Protein AF-A0A0G4NRC0-F1 (afdb_monomer_lite)

Sequence (86 aa):
MMHPSRQAYVEEMDDDRGIALEDVPLDHDYEIPSASAGIAPEKASAVMAQFERKRLAASIAVPTDDGRVRAKLRELGEPVTLFGEG

InterPro domains:
  IPR014906 Pre-mRNA processing factor 4 (PRP4)-like [PF08799] (69-86)
  IPR036285 PRP4-like superfamily [G3DSA:4.10.280.110] (37-86)
  IPR036285 PRP4-like superfamily [SSF158230] (47-86)

Organism: Verticillium longisporum (NCBI:txid100787)

Foldseek 3Di:
DDDPVPDDPDPPPPPPPDDPPVRPDDDPPPPPVPPDPPQDPVRVVVVVVVVVVVVVVVPPPQDPDLVVNQVVCVVVVHDSDDPPPD

Radius of gyration: 33.76 Å; chains: 1; bounding box: 40×47×101 Å

Secondary structure (DSSP, 8-state):
---GGGS----------PPPGGGS----------SSTT--HHHHHHHHHHHHHHHHHHHS----SHHHHHHHHHHHT--SS-TT--

Structure (mmCIF, N/CA/C/O backbone):
data_AF-A0A0G4NRC0-F1
#
_entry.id   AF-A0A0G4NRC0-F1
#
loop_
_atom_site.group_PDB
_atom_site.id
_atom_site.type_symbol
_atom_site.label_atom_id
_atom_site.label_alt_id
_atom_site.label_comp_id
_atom_site.label_asym_id
_atom_site.label_entity_id
_atom_site.label_seq_id
_atom_site.pdbx_PDB_ins_code
_atom_site.Cartn_x
_atom_site.Cartn_y
_atom_site.Cartn_z
_atom_site.occupancy
_atom_site.B_iso_or_equiv
_atom_site.auth_seq_id
_atom_site.auth_comp_id
_atom_site.auth_asym_id
_atom_site.auth_atom_id
_atom_site.pdbx_PDB_model_num
ATOM 1 N N . MET A 1 1 ? 1.767 31.314 -75.484 1.00 63.00 1 MET A N 1
ATOM 2 C CA . MET A 1 1 ? 3.100 30.683 -75.369 1.00 63.00 1 MET A CA 1
ATOM 3 C C . MET A 1 1 ? 3.747 31.243 -74.107 1.00 63.00 1 MET A C 1
ATOM 5 O O . MET A 1 1 ? 3.880 32.457 -74.025 1.00 63.00 1 MET A O 1
ATOM 9 N N . MET A 1 2 ? 3.981 30.430 -73.071 1.00 71.50 2 MET A N 1
ATOM 10 C CA . MET A 1 2 ? 4.544 30.923 -71.801 1.00 71.50 2 MET A CA 1
ATOM 11 C C . MET A 1 2 ? 6.055 31.160 -71.929 1.00 71.50 2 MET A C 1
ATOM 13 O O . MET A 1 2 ? 6.744 30.404 -72.605 1.00 71.50 2 MET A O 1
ATOM 17 N N . HIS A 1 3 ? 6.546 32.229 -71.297 1.00 68.56 3 HIS A N 1
ATOM 18 C CA . HIS A 1 3 ? 7.949 32.644 -71.335 1.00 68.56 3 HIS A CA 1
ATOM 19 C C . HIS A 1 3 ? 8.813 31.710 -70.461 1.00 68.56 3 HIS A C 1
ATOM 21 O O . HIS A 1 3 ? 8.410 31.431 -69.329 1.00 68.56 3 HIS A O 1
ATOM 27 N N . PRO A 1 4 ? 9.991 31.252 -70.927 1.00 69.12 4 PRO A N 1
ATOM 28 C CA . PRO A 1 4 ? 10.784 30.206 -70.264 1.00 69.12 4 PRO A CA 1
ATOM 29 C C . PRO A 1 4 ? 11.240 30.568 -68.843 1.00 69.12 4 PRO A C 1
ATOM 31 O O . PRO A 1 4 ? 11.377 29.696 -67.998 1.00 69.12 4 PRO A O 1
ATOM 34 N N . SER A 1 5 ? 11.384 31.858 -68.527 1.00 72.56 5 SER A N 1
ATOM 35 C CA . SER A 1 5 ? 11.750 32.331 -67.181 1.00 72.56 5 SER A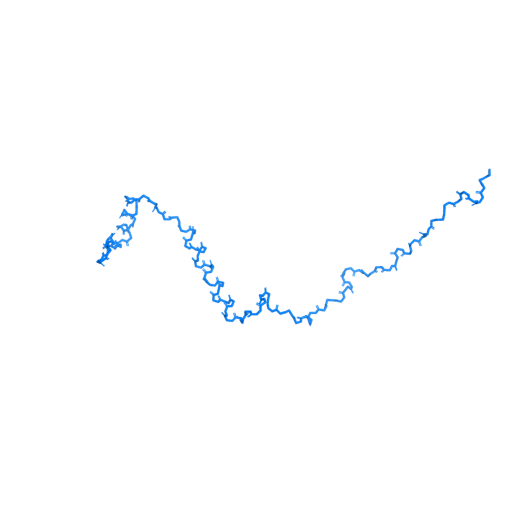 CA 1
ATOM 36 C C . SER A 1 5 ? 10.635 32.235 -66.129 1.00 72.56 5 SER A C 1
ATOM 38 O O . SER A 1 5 ? 10.872 32.545 -64.967 1.00 72.56 5 SER A O 1
ATOM 40 N N . ARG A 1 6 ? 9.412 31.849 -66.519 1.00 64.19 6 ARG A N 1
ATOM 41 C CA . ARG A 1 6 ? 8.294 31.577 -65.596 1.00 64.19 6 ARG A CA 1
ATOM 42 C C . ARG A 1 6 ? 8.117 30.086 -65.296 1.00 64.19 6 ARG A C 1
ATOM 44 O O . ARG A 1 6 ? 7.124 29.713 -64.678 1.00 64.19 6 ARG A O 1
ATOM 51 N N . GLN A 1 7 ? 9.045 29.240 -65.739 1.00 65.31 7 GLN A N 1
ATOM 52 C CA . GLN A 1 7 ? 9.092 27.844 -65.319 1.00 65.31 7 GLN A CA 1
ATOM 53 C C . GLN A 1 7 ? 9.687 27.783 -63.907 1.00 65.31 7 GLN A C 1
ATOM 55 O O . GLN A 1 7 ? 10.780 28.291 -63.670 1.00 65.31 7 GLN A O 1
ATOM 60 N N . ALA A 1 8 ? 8.940 27.221 -62.956 1.00 62.81 8 ALA A N 1
ATOM 61 C CA . ALA A 1 8 ? 9.456 26.944 -61.622 1.00 62.81 8 ALA A CA 1
ATOM 62 C C . ALA A 1 8 ? 10.521 25.845 -61.735 1.00 62.81 8 ALA A C 1
ATOM 64 O O .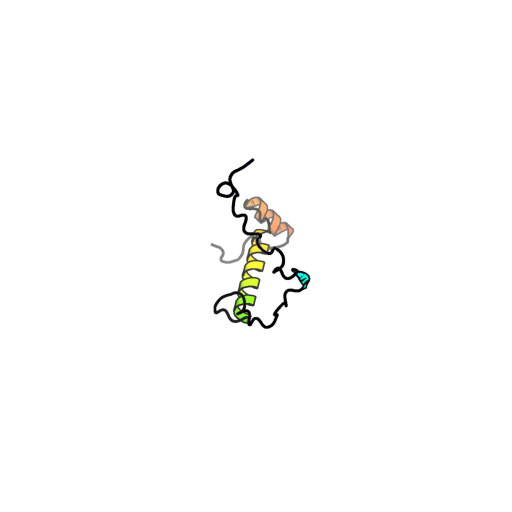 ALA A 1 8 ? 10.247 24.792 -62.308 1.00 62.81 8 ALA A O 1
ATOM 65 N N . TYR A 1 9 ? 11.724 26.093 -61.216 1.00 58.66 9 TYR A N 1
ATOM 66 C CA . TYR A 1 9 ? 12.724 25.044 -61.046 1.00 58.66 9 TYR A CA 1
ATOM 67 C C . TYR A 1 9 ? 12.239 24.132 -59.918 1.00 58.66 9 TYR A C 1
ATOM 69 O O . TYR A 1 9 ? 12.333 24.486 -58.743 1.00 58.66 9 TYR A O 1
ATOM 77 N N . VAL A 1 10 ? 11.620 23.014 -60.288 1.00 62.84 10 VAL A N 1
ATOM 78 C CA . VAL A 1 10 ? 11.328 21.923 -59.362 1.00 62.84 10 VAL A CA 1
ATOM 79 C C . VAL A 1 10 ? 12.585 21.074 -59.355 1.00 62.84 10 VAL A C 1
ATOM 81 O O . VAL A 1 10 ? 12.887 20.401 -60.336 1.00 62.84 10 VAL A O 1
ATOM 84 N N . GLU A 1 11 ? 13.364 21.191 -58.288 1.00 57.94 11 GLU A N 1
ATOM 85 C CA . GLU A 1 11 ? 14.413 20.224 -58.009 1.00 57.94 11 GLU A CA 1
ATOM 86 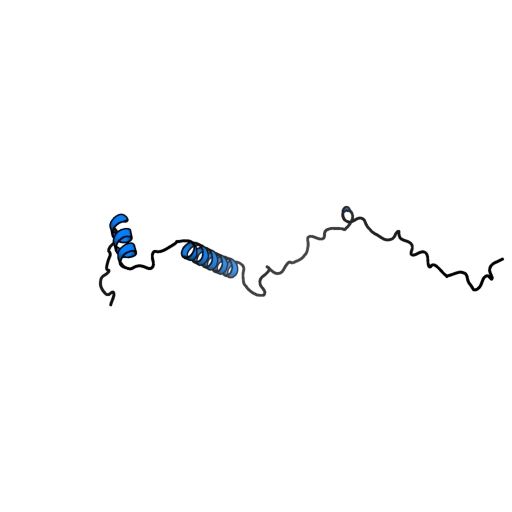C C . GLU A 1 11 ? 13.685 18.903 -57.735 1.00 57.94 11 GLU A C 1
ATOM 88 O O . GLU A 1 11 ? 12.975 18.782 -56.735 1.00 57.94 11 GLU A O 1
ATOM 93 N N . GLU A 1 12 ? 13.744 17.959 -58.677 1.00 57.78 12 GLU A N 1
ATOM 94 C CA . GLU A 1 12 ? 13.321 16.588 -58.406 1.00 57.78 12 GLU A CA 1
ATOM 95 C C . GLU A 1 12 ? 14.288 16.072 -57.339 1.00 57.78 12 GLU A C 1
ATOM 97 O O . GLU A 1 12 ? 15.443 15.760 -57.627 1.00 57.78 12 GLU A O 1
ATOM 102 N N . MET A 1 13 ? 13.866 16.103 -56.071 1.00 54.91 13 MET A N 1
ATOM 103 C CA . MET A 1 13 ? 14.565 15.350 -55.042 1.00 54.91 13 MET A CA 1
ATOM 104 C C . MET A 1 13 ? 14.503 13.899 -55.500 1.00 54.91 13 MET A C 1
ATOM 106 O O . MET A 1 13 ? 13.412 13.352 -55.631 1.00 54.91 13 MET A O 1
ATOM 110 N N . ASP A 1 14 ? 15.660 13.308 -55.801 1.00 58.53 14 ASP A N 1
ATOM 111 C CA . ASP A 1 14 ? 15.781 11.868 -55.995 1.00 58.53 14 ASP A CA 1
ATOM 112 C C . ASP A 1 14 ? 15.201 11.190 -54.740 1.00 58.53 14 ASP A C 1
ATOM 114 O O . ASP A 1 14 ? 15.880 11.092 -53.714 1.00 58.53 14 ASP A O 1
ATOM 118 N N . ASP A 1 15 ? 13.942 10.752 -54.803 1.00 57.06 15 ASP A N 1
ATOM 119 C CA . ASP A 1 15 ? 13.224 10.097 -53.698 1.00 57.06 15 ASP A CA 1
ATOM 120 C C . ASP A 1 15 ? 13.839 8.724 -53.329 1.00 57.06 15 ASP A C 1
ATOM 122 O O . ASP A 1 15 ? 13.434 8.084 -52.361 1.00 57.06 15 ASP A O 1
ATOM 126 N N . ASP A 1 16 ? 14.875 8.281 -54.046 1.00 59.75 16 ASP A N 1
ATOM 127 C CA . ASP A 1 16 ? 15.421 6.922 -54.005 1.00 59.75 16 ASP A CA 1
ATOM 128 C C . ASP A 1 16 ? 16.786 6.815 -53.309 1.00 59.75 16 ASP A C 1
ATOM 130 O O . ASP A 1 16 ? 17.728 6.183 -53.794 1.00 59.75 16 ASP A O 1
ATOM 134 N N . ARG A 1 17 ? 16.922 7.412 -52.121 1.00 62.59 17 ARG A N 1
ATOM 135 C CA . ARG A 1 17 ? 18.057 7.109 -51.221 1.00 62.59 17 ARG A CA 1
ATOM 136 C C . ARG A 1 17 ? 17.633 6.747 -49.799 1.00 62.59 17 ARG A C 1
ATOM 138 O O . ARG A 1 17 ? 18.346 7.037 -48.841 1.00 62.59 17 ARG A O 1
ATOM 145 N N . GLY A 1 18 ? 16.479 6.102 -49.657 1.00 71.50 18 GLY A N 1
ATOM 146 C CA . GLY A 1 18 ? 16.075 5.447 -48.414 1.00 71.50 18 GLY A CA 1
ATOM 147 C C . GLY A 1 18 ? 16.524 3.985 -48.380 1.00 71.50 18 GLY A C 1
ATOM 148 O O . GLY A 1 18 ? 16.447 3.290 -49.388 1.00 71.50 18 GLY A O 1
ATOM 149 N N . ILE A 1 19 ? 16.973 3.507 -47.221 1.00 81.62 19 ILE A N 1
ATOM 150 C CA . ILE A 1 19 ? 17.038 2.068 -46.929 1.00 81.62 19 ILE A CA 1
ATOM 151 C C . ILE A 1 19 ? 15.714 1.654 -46.283 1.00 81.62 19 ILE A C 1
ATOM 153 O O . ILE A 1 19 ? 15.139 2.435 -45.516 1.00 81.62 19 ILE A O 1
ATOM 157 N N . ALA A 1 20 ? 15.202 0.463 -46.598 1.00 82.62 20 ALA A N 1
ATOM 158 C CA . ALA A 1 20 ? 14.000 -0.036 -45.941 1.00 82.62 20 ALA A CA 1
ATOM 159 C C . ALA A 1 20 ? 14.277 -0.242 -44.444 1.00 82.62 20 ALA A C 1
ATOM 161 O O . ALA A 1 20 ? 15.399 -0.557 -44.050 1.00 82.62 20 ALA A O 1
ATOM 162 N N . LEU A 1 21 ? 13.259 -0.060 -43.596 1.00 77.94 21 LEU A N 1
ATOM 163 C CA . LEU A 1 21 ? 13.412 -0.196 -42.141 1.00 77.94 21 LEU A CA 1
ATOM 164 C C . LEU A 1 21 ? 13.915 -1.595 -41.744 1.00 77.94 21 LEU A C 1
ATOM 166 O O . LEU A 1 21 ? 14.680 -1.727 -40.794 1.00 77.94 21 LEU A O 1
ATOM 170 N N . GLU A 1 22 ? 13.503 -2.619 -42.490 1.00 86.75 22 GLU A N 1
ATOM 171 C CA . GLU A 1 22 ? 13.972 -4.003 -42.353 1.00 86.75 22 GLU A CA 1
ATOM 172 C C . GLU A 1 22 ? 15.436 -4.222 -42.758 1.00 86.75 22 GLU A C 1
ATOM 174 O O . GLU A 1 22 ? 16.067 -5.147 -42.250 1.00 86.75 22 GLU A O 1
ATOM 179 N N . ASP A 1 23 ? 15.986 -3.360 -43.614 1.00 83.94 23 ASP A N 1
ATOM 180 C CA . ASP A 1 23 ? 17.361 -3.447 -44.117 1.00 83.94 23 ASP A CA 1
ATOM 181 C C . ASP A 1 23 ? 18.353 -2.631 -43.275 1.00 83.94 23 ASP A C 1
ATOM 183 O O . ASP A 1 23 ? 19.551 -2.611 -43.564 1.00 83.94 23 ASP A O 1
ATOM 187 N N . VAL A 1 24 ? 17.880 -1.945 -42.230 1.00 84.31 24 VAL A N 1
ATOM 188 C CA . VAL A 1 24 ? 18.745 -1.243 -41.280 1.00 84.31 24 VAL A CA 1
ATOM 189 C C . VAL A 1 24 ? 19.508 -2.288 -40.457 1.00 84.31 24 VAL A C 1
ATOM 191 O O . VAL A 1 24 ? 18.875 -3.050 -39.721 1.00 84.31 24 VAL A O 1
ATOM 194 N N . PRO A 1 25 ? 20.855 -2.331 -40.515 1.00 82.75 25 PRO A N 1
ATOM 195 C CA . PRO A 1 25 ? 21.625 -3.226 -39.664 1.00 82.75 25 PRO A CA 1
ATOM 196 C C . PRO A 1 25 ? 21.353 -2.897 -38.195 1.00 82.75 25 PRO A C 1
ATOM 198 O O . PRO A 1 25 ? 21.656 -1.798 -37.725 1.00 82.75 25 PRO A O 1
ATOM 201 N N . LEU A 1 26 ? 20.760 -3.846 -37.473 1.00 78.75 26 LEU A N 1
ATOM 202 C CA . LEU A 1 26 ? 20.596 -3.744 -36.031 1.00 78.75 26 LEU A CA 1
ATOM 203 C C . LEU A 1 26 ? 21.930 -4.114 -35.387 1.00 78.75 26 LEU A C 1
ATOM 205 O O . LEU A 1 26 ? 22.275 -5.288 -35.271 1.00 78.75 26 LEU A O 1
ATOM 209 N N . ASP A 1 27 ? 22.694 -3.096 -35.009 1.00 79.12 27 ASP A N 1
ATOM 210 C CA . ASP A 1 27 ? 23.832 -3.283 -34.122 1.00 79.12 27 ASP A CA 1
ATOM 211 C C . ASP A 1 27 ? 23.293 -3.647 -32.728 1.00 79.12 27 ASP A C 1
ATOM 213 O O . ASP A 1 27 ? 22.411 -2.981 -32.180 1.00 79.12 27 ASP A O 1
ATOM 217 N N . HIS A 1 28 ? 23.755 -4.765 -32.182 1.00 74.00 28 HIS A N 1
ATOM 218 C CA . HIS A 1 28 ? 23.420 -5.210 -30.831 1.00 74.00 28 HIS A CA 1
ATOM 219 C C . HIS A 1 28 ? 24.629 -5.135 -29.894 1.00 74.00 28 HIS A C 1
ATOM 221 O O . HIS A 1 28 ? 24.485 -5.420 -28.705 1.00 74.00 28 HIS A O 1
ATOM 227 N N . ASP A 1 29 ? 25.777 -4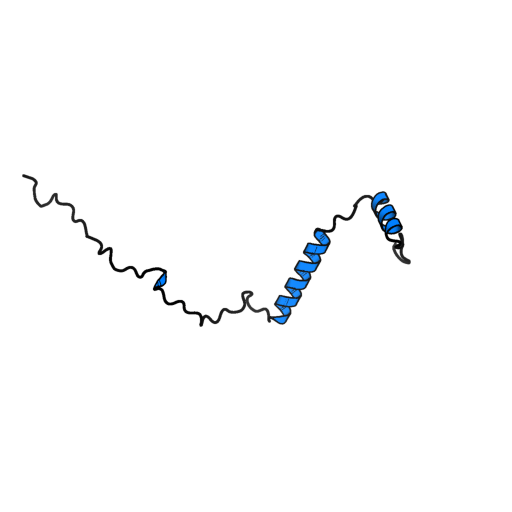.671 -30.392 1.00 70.94 29 ASP A N 1
ATOM 228 C CA . ASP A 1 29 ? 27.024 -4.515 -29.644 1.00 70.94 29 ASP A CA 1
ATOM 229 C C . ASP A 1 29 ? 27.102 -3.141 -28.961 1.00 70.94 29 ASP A C 1
ATOM 231 O O . ASP A 1 29 ? 28.173 -2.591 -28.695 1.00 70.94 29 ASP A O 1
ATOM 235 N N . TYR A 1 30 ? 25.944 -2.576 -28.617 1.00 69.81 30 TYR A N 1
ATOM 236 C CA . TYR A 1 30 ? 25.891 -1.449 -27.708 1.00 69.81 30 TYR A CA 1
ATOM 237 C C . TYR A 1 30 ? 26.267 -1.935 -26.313 1.00 69.81 30 TYR A C 1
ATOM 239 O O . TYR A 1 30 ? 25.535 -2.695 -25.674 1.00 69.81 30 TYR A O 1
ATOM 247 N N . GLU A 1 31 ? 27.386 -1.435 -25.798 1.00 63.03 31 GLU A N 1
ATOM 248 C CA . GLU A 1 31 ? 27.660 -1.464 -24.369 1.00 63.03 31 GLU A CA 1
ATOM 249 C C . GLU A 1 31 ? 26.645 -0.527 -23.699 1.00 63.03 31 GLU A C 1
ATOM 251 O O . GLU A 1 31 ? 26.918 0.646 -23.468 1.00 63.03 31 GLU A O 1
ATOM 256 N N . ILE A 1 32 ? 25.418 -1.016 -23.477 1.00 62.28 32 ILE A N 1
ATOM 257 C CA . ILE A 1 32 ? 24.391 -0.290 -22.732 1.00 62.28 32 ILE A CA 1
ATOM 258 C C . ILE A 1 32 ? 24.926 -0.211 -21.304 1.00 62.28 32 ILE A C 1
ATOM 260 O O . ILE A 1 32 ? 24.915 -1.232 -20.604 1.00 62.28 32 ILE A O 1
ATOM 264 N N . PRO A 1 33 ? 25.387 0.962 -20.824 1.00 60.25 33 PRO A N 1
ATOM 265 C CA . PRO A 1 33 ? 25.702 1.100 -19.418 1.00 60.25 33 PRO A CA 1
ATOM 266 C C . PRO A 1 33 ? 24.376 0.834 -18.723 1.00 60.25 33 PRO A C 1
ATOM 268 O O . PRO A 1 33 ? 23.393 1.518 -19.025 1.00 60.25 33 PRO A O 1
ATOM 271 N N . SER A 1 34 ? 24.323 -0.211 -17.888 1.00 61.50 34 SER A N 1
ATOM 272 C CA . SER A 1 34 ? 23.106 -0.630 -17.185 1.00 61.50 34 SER A CA 1
ATOM 273 C C . SER A 1 34 ? 22.325 0.614 -16.780 1.00 61.50 34 SER A C 1
ATOM 275 O O . SER A 1 34 ? 22.934 1.502 -16.182 1.00 61.50 34 SER A O 1
ATOM 277 N N . ALA A 1 35 ? 21.049 0.694 -17.166 1.00 58.75 35 ALA A N 1
ATOM 278 C CA . ALA A 1 35 ? 20.226 1.904 -17.297 1.00 58.75 35 ALA A CA 1
ATOM 279 C C . ALA A 1 35 ? 20.018 2.777 -16.029 1.00 58.75 35 ALA A C 1
ATOM 281 O O . ALA A 1 35 ? 19.082 3.566 -15.940 1.00 58.75 35 ALA A O 1
ATOM 282 N N . SER A 1 36 ? 20.902 2.682 -15.045 1.00 56.19 36 SER A N 1
ATOM 283 C CA . SER A 1 36 ? 21.104 3.609 -13.947 1.00 56.19 36 SER A CA 1
ATOM 284 C C . SER A 1 36 ? 22.588 3.970 -13.866 1.00 56.19 36 SER A C 1
ATOM 286 O O . SER A 1 36 ? 23.410 3.153 -13.444 1.00 56.19 36 SER A O 1
ATOM 288 N N . ALA A 1 37 ? 22.924 5.202 -14.243 1.00 56.78 37 ALA A N 1
ATOM 289 C CA . ALA A 1 37 ? 24.238 5.801 -14.041 1.00 56.78 37 ALA A CA 1
ATOM 290 C C . ALA A 1 37 ? 24.852 5.396 -12.679 1.00 56.78 37 ALA A C 1
ATOM 292 O O . ALA A 1 37 ? 24.341 5.762 -11.622 1.00 56.78 37 ALA A O 1
ATOM 293 N N . GLY A 1 38 ? 25.938 4.616 -12.700 1.00 57.41 38 GLY A N 1
ATOM 294 C CA . GLY A 1 38 ? 26.800 4.369 -11.536 1.00 57.41 38 GLY A CA 1
ATOM 295 C C . GLY A 1 38 ? 26.284 3.423 -10.440 1.00 57.41 38 GLY A C 1
ATOM 296 O O . GLY A 1 38 ? 26.917 3.339 -9.385 1.00 57.41 38 GLY A O 1
ATOM 297 N N . ILE A 1 39 ? 25.178 2.698 -10.638 1.00 56.56 39 ILE A N 1
ATOM 298 C CA . ILE A 1 39 ? 24.663 1.756 -9.630 1.00 56.56 39 ILE A CA 1
ATOM 299 C C . ILE A 1 39 ? 25.015 0.322 -10.041 1.00 56.56 39 ILE A C 1
ATOM 301 O O . ILE A 1 39 ? 24.477 -0.201 -11.009 1.00 56.56 39 ILE A O 1
ATOM 305 N N . ALA A 1 40 ? 25.912 -0.318 -9.283 1.00 60.72 40 ALA A N 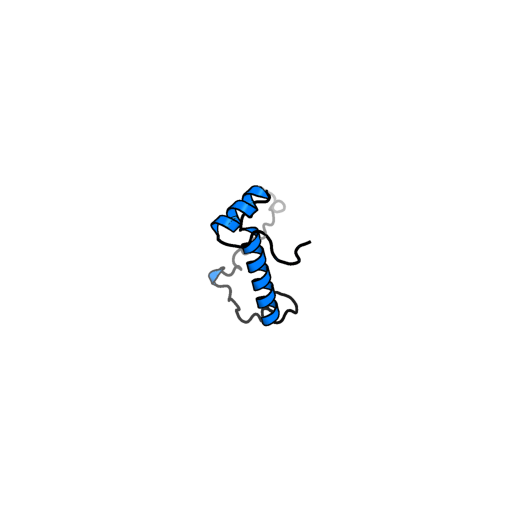1
ATOM 306 C CA . ALA A 1 40 ? 26.254 -1.732 -9.456 1.00 60.72 40 ALA A CA 1
ATOM 307 C C . ALA A 1 40 ? 24.984 -2.617 -9.485 1.00 60.72 40 ALA A C 1
ATOM 309 O O . ALA A 1 40 ? 24.051 -2.344 -8.723 1.00 60.72 40 ALA A O 1
ATOM 310 N N . PRO A 1 41 ? 24.940 -3.691 -10.295 1.00 63.88 41 PRO A N 1
ATOM 311 C CA . PRO A 1 41 ? 23.732 -4.500 -10.518 1.00 63.88 41 PRO A CA 1
ATOM 312 C C . PRO A 1 41 ? 23.097 -5.034 -9.223 1.00 63.88 41 PRO A C 1
ATOM 314 O O . PRO A 1 41 ? 21.873 -5.055 -9.084 1.00 63.88 41 PRO A O 1
ATOM 317 N N . GLU A 1 42 ? 23.910 -5.365 -8.218 1.00 63.69 42 GLU A N 1
ATOM 318 C CA . GLU A 1 42 ? 23.430 -5.774 -6.892 1.00 63.69 42 GLU A CA 1
ATOM 319 C C . GLU A 1 42 ? 22.623 -4.668 -6.193 1.00 63.69 42 GLU A C 1
ATOM 321 O O . GLU A 1 42 ? 21.547 -4.918 -5.646 1.00 63.69 42 GLU A O 1
ATOM 326 N N . LYS A 1 43 ? 23.085 -3.415 -6.268 1.00 68.75 43 LYS A N 1
ATOM 327 C CA . LYS A 1 43 ? 22.392 -2.260 -5.679 1.00 68.75 43 LYS A CA 1
ATOM 328 C C . LYS A 1 43 ? 21.078 -1.967 -6.406 1.00 68.75 43 LYS A C 1
ATOM 330 O O . LYS A 1 43 ? 20.096 -1.628 -5.750 1.00 68.75 43 LYS A O 1
ATOM 335 N N . ALA A 1 44 ? 21.035 -2.143 -7.727 1.00 73.50 44 ALA A N 1
ATOM 336 C CA . ALA A 1 44 ? 19.808 -1.982 -8.504 1.00 73.50 44 ALA A CA 1
ATOM 337 C C . ALA A 1 44 ? 18.742 -3.012 -8.087 1.00 73.50 44 ALA A C 1
ATOM 339 O O . ALA A 1 44 ? 17.593 -2.645 -7.838 1.00 73.50 44 ALA A O 1
ATOM 340 N N . SER A 1 45 ? 19.134 -4.280 -7.910 1.00 76.38 45 SER A N 1
ATOM 341 C CA . SER A 1 45 ? 18.218 -5.342 -7.468 1.00 76.38 45 SER A CA 1
ATOM 342 C C . SER A 1 45 ? 17.626 -5.079 -6.075 1.00 76.38 45 SER A C 1
ATOM 344 O O . SER A 1 45 ? 16.420 -5.223 -5.868 1.00 76.38 45 SER A O 1
ATOM 346 N N . ALA A 1 46 ? 18.442 -4.597 -5.131 1.00 80.62 46 ALA A N 1
ATOM 347 C CA . ALA A 1 46 ? 17.992 -4.267 -3.782 1.00 80.62 46 ALA A CA 1
ATOM 348 C C . ALA A 1 46 ? 16.987 -3.104 -3.773 1.00 80.62 46 ALA A C 1
ATOM 350 O O . ALA A 1 46 ? 16.002 -3.133 -3.030 1.00 80.62 46 ALA A O 1
ATOM 351 N N . VAL A 1 47 ? 17.216 -2.090 -4.611 1.00 84.44 47 VAL A N 1
ATOM 352 C CA . VAL A 1 47 ? 16.318 -0.939 -4.763 1.00 84.44 47 VAL A CA 1
ATOM 353 C C . VAL A 1 47 ? 14.982 -1.367 -5.378 1.00 84.44 47 VAL A C 1
ATOM 355 O O . VAL A 1 47 ? 13.930 -1.017 -4.841 1.00 84.44 47 VAL A O 1
ATOM 358 N N . MET A 1 48 ? 15.000 -2.194 -6.429 1.00 85.12 48 MET A N 1
ATOM 359 C CA . MET A 1 48 ? 13.782 -2.770 -7.018 1.00 85.12 48 MET A CA 1
ATOM 360 C C . MET A 1 48 ? 12.974 -3.564 -5.979 1.00 85.12 48 MET A C 1
ATOM 362 O O . MET A 1 48 ? 11.783 -3.310 -5.798 1.00 85.12 48 MET A O 1
ATOM 366 N N . ALA A 1 49 ? 13.630 -4.426 -5.196 1.00 88.06 49 ALA A N 1
ATOM 367 C CA . ALA A 1 49 ? 12.979 -5.202 -4.138 1.00 88.06 49 ALA A CA 1
ATOM 368 C C . ALA A 1 49 ? 12.366 -4.328 -3.021 1.00 88.06 49 ALA A C 1
ATOM 370 O O . ALA A 1 49 ? 11.395 -4.715 -2.364 1.00 88.06 49 ALA A O 1
ATOM 371 N N . GLN A 1 50 ? 12.918 -3.138 -2.757 1.00 88.81 50 GLN A N 1
ATOM 372 C CA . GLN A 1 50 ? 12.300 -2.177 -1.837 1.00 88.81 50 GLN A CA 1
ATOM 373 C C . GLN A 1 50 ? 11.047 -1.533 -2.437 1.00 88.81 50 GLN A C 1
ATOM 375 O O . GLN A 1 50 ? 10.048 -1.382 -1.729 1.00 88.81 50 GLN A O 1
ATOM 380 N N . PHE A 1 51 ? 11.076 -1.165 -3.719 1.00 92.75 51 PHE A N 1
ATOM 381 C CA . PHE A 1 51 ? 9.909 -0.609 -4.404 1.00 92.75 51 PHE A CA 1
ATOM 382 C C . PHE A 1 51 ? 8.761 -1.612 -4.484 1.00 92.75 51 PHE A C 1
ATOM 384 O O . PHE A 1 51 ? 7.621 -1.249 -4.200 1.00 92.75 51 PHE A O 1
ATOM 391 N N . GLU A 1 52 ? 9.052 -2.876 -4.784 1.00 92.25 52 GLU A N 1
ATOM 392 C CA . GLU A 1 52 ? 8.047 -3.941 -4.807 1.00 92.25 52 GLU A CA 1
ATOM 393 C C . GLU A 1 52 ? 7.382 -4.133 -3.442 1.00 92.25 52 GLU A C 1
ATOM 395 O O . GLU A 1 52 ? 6.152 -4.150 -3.358 1.00 92.25 52 GLU A O 1
ATOM 400 N N . ARG A 1 53 ? 8.173 -4.181 -2.358 1.00 89.75 53 ARG A N 1
ATOM 401 C CA . ARG A 1 53 ? 7.641 -4.249 -0.987 1.00 89.75 53 ARG A CA 1
ATOM 402 C C . ARG A 1 53 ? 6.752 -3.055 -0.652 1.00 89.75 53 ARG A C 1
ATOM 404 O O . ARG A 1 53 ? 5.669 -3.247 -0.104 1.00 89.75 53 ARG A O 1
ATOM 411 N N . LYS A 1 54 ? 7.173 -1.833 -0.999 1.00 89.69 54 LYS A N 1
ATOM 412 C CA . LYS A 1 54 ? 6.370 -0.617 -0.779 1.00 89.69 54 LYS A CA 1
ATOM 413 C C . LYS A 1 54 ? 5.070 -0.640 -1.583 1.00 89.69 54 LYS A C 1
ATOM 415 O O . LYS A 1 54 ? 4.027 -0.281 -1.047 1.00 89.69 54 LYS A O 1
ATOM 420 N N . ARG A 1 55 ? 5.118 -1.088 -2.842 1.00 91.19 55 ARG A N 1
ATOM 421 C CA . ARG A 1 55 ? 3.939 -1.206 -3.710 1.00 91.19 55 ARG A CA 1
ATOM 422 C C . ARG A 1 55 ? 2.932 -2.203 -3.143 1.00 91.19 55 ARG A C 1
ATOM 424 O O . ARG A 1 55 ? 1.749 -1.887 -3.091 1.00 91.19 55 ARG A O 1
ATOM 431 N N . LEU A 1 56 ? 3.402 -3.368 -2.694 1.00 89.06 56 LEU A N 1
ATOM 432 C CA . LEU A 1 56 ? 2.553 -4.381 -2.068 1.00 89.06 56 LEU A CA 1
ATOM 433 C C . LEU A 1 56 ? 1.934 -3.864 -0.764 1.00 89.06 56 LEU A C 1
ATOM 435 O O . LEU A 1 56 ? 0.736 -4.008 -0.556 1.00 89.06 56 LEU A O 1
ATOM 439 N N . ALA A 1 57 ? 2.726 -3.218 0.096 1.00 86.12 57 ALA A N 1
ATOM 440 C CA . ALA A 1 57 ? 2.217 -2.639 1.336 1.00 86.12 57 ALA A CA 1
ATOM 441 C C . ALA A 1 57 ? 1.130 -1.581 1.074 1.00 86.12 57 ALA A C 1
ATOM 443 O O . ALA A 1 57 ? 0.106 -1.579 1.747 1.00 86.12 57 ALA A O 1
ATOM 444 N N . ALA A 1 58 ? 1.317 -0.727 0.064 1.00 85.19 58 ALA A N 1
ATOM 445 C CA . ALA A 1 58 ? 0.342 0.296 -0.310 1.00 85.19 58 ALA A CA 1
ATOM 446 C C . ALA A 1 58 ? -0.936 -0.276 -0.951 1.00 85.19 58 ALA A C 1
ATOM 448 O O . ALA A 1 58 ? -1.988 0.353 -0.867 1.00 85.19 58 ALA A O 1
ATOM 449 N N . SER A 1 59 ? -0.867 -1.450 -1.590 1.00 86.31 59 SER A N 1
ATOM 450 C CA . SER A 1 59 ? -2.052 -2.109 -2.151 1.00 86.31 59 SER A CA 1
ATOM 451 C C . SER A 1 59 ? -2.885 -2.844 -1.100 1.00 86.31 59 SER A C 1
ATOM 453 O O . SER A 1 59 ? -4.037 -3.183 -1.363 1.00 86.31 59 SER A O 1
ATOM 455 N N . ILE A 1 60 ? -2.320 -3.121 0.079 1.00 82.62 60 ILE A N 1
ATOM 456 C CA . ILE A 1 60 ? -3.067 -3.700 1.194 1.00 82.62 60 ILE A CA 1
ATOM 457 C C . ILE A 1 60 ? -3.920 -2.586 1.803 1.00 82.62 60 ILE A C 1
ATOM 459 O O . ILE A 1 60 ? -3.421 -1.692 2.482 1.00 82.62 60 ILE A O 1
ATOM 463 N N . ALA A 1 61 ? -5.229 -2.640 1.561 1.00 76.69 61 ALA A N 1
ATOM 464 C CA . ALA A 1 61 ? -6.182 -1.731 2.183 1.00 76.69 61 ALA A CA 1
ATOM 465 C C . ALA A 1 61 ? -6.299 -2.047 3.684 1.00 76.69 61 ALA A C 1
ATOM 467 O O . ALA A 1 61 ? -7.081 -2.905 4.096 1.00 76.69 61 ALA A O 1
ATOM 468 N N . VAL A 1 62 ? -5.500 -1.366 4.506 1.00 82.56 62 VAL A N 1
ATOM 469 C CA . VAL A 1 62 ? -5.591 -1.456 5.967 1.00 82.56 62 VAL A CA 1
ATOM 470 C C . VAL A 1 62 ? -6.725 -0.540 6.447 1.00 82.56 62 VAL A C 1
ATOM 472 O O . VAL A 1 62 ? -6.791 0.617 6.022 1.00 82.56 62 VAL A O 1
ATOM 475 N N . PRO A 1 63 ? -7.636 -1.011 7.318 1.00 87.31 63 PRO A N 1
ATOM 476 C CA . PRO A 1 63 ? -8.620 -0.139 7.945 1.00 87.31 63 PRO A CA 1
ATOM 477 C C . PRO A 1 63 ? -7.916 0.967 8.738 1.00 87.31 63 PRO A C 1
ATOM 479 O O . PRO A 1 63 ? -6.999 0.691 9.500 1.00 87.31 63 PRO A O 1
ATOM 482 N N . THR A 1 64 ? -8.344 2.215 8.580 1.00 86.62 64 THR A N 1
ATOM 483 C CA . THR A 1 64 ? -7.830 3.344 9.377 1.00 86.62 64 THR A CA 1
ATOM 484 C C . THR A 1 64 ? -8.635 3.581 10.654 1.00 86.62 64 THR A C 1
ATOM 486 O O . THR A 1 64 ? -8.196 4.308 11.536 1.00 86.62 64 THR A O 1
ATOM 489 N N . ASP A 1 65 ? -9.821 2.976 10.748 1.00 92.88 65 ASP A N 1
ATOM 490 C CA . ASP A 1 65 ? -10.669 3.017 11.934 1.00 92.88 65 ASP A CA 1
ATOM 491 C C . ASP A 1 65 ? -10.170 2.026 12.993 1.00 92.88 65 ASP A C 1
ATOM 493 O O . ASP A 1 65 ? -10.061 0.824 12.729 1.00 92.88 65 ASP A O 1
ATOM 497 N N . ASP A 1 66 ? -9.927 2.530 14.203 1.00 91.12 66 ASP A N 1
ATOM 498 C CA . ASP A 1 66 ? -9.367 1.766 15.323 1.00 91.12 66 ASP A CA 1
ATOM 499 C C . ASP A 1 66 ? -10.227 0.536 15.670 1.00 91.12 66 ASP A C 1
ATOM 501 O O . ASP A 1 66 ? -9.716 -0.557 15.924 1.00 91.12 66 ASP A O 1
ATOM 505 N N . GLY A 1 67 ? -11.556 0.673 15.611 1.00 94.38 67 GLY A N 1
ATOM 506 C CA . GLY A 1 67 ? -12.492 -0.423 15.861 1.00 94.38 67 GLY A CA 1
ATOM 507 C C . GLY A 1 67 ? -12.360 -1.549 14.833 1.00 94.38 67 GLY A C 1
ATOM 508 O O . GLY A 1 67 ? -12.285 -2.726 15.203 1.00 94.38 67 GLY A O 1
ATOM 509 N N . ARG A 1 68 ? -12.278 -1.195 13.545 1.00 93.31 68 ARG A N 1
ATOM 510 C CA . ARG A 1 68 ? -12.087 -2.151 12.440 1.00 93.31 68 ARG A CA 1
ATOM 511 C C . ARG A 1 68 ? -10.726 -2.839 12.492 1.00 93.31 68 ARG A C 1
ATOM 513 O O . ARG A 1 68 ? -10.671 -4.044 12.251 1.00 93.31 68 ARG A O 1
ATOM 520 N N . VAL A 1 69 ? -9.655 -2.124 12.842 1.00 92.62 69 VAL A N 1
ATOM 521 C CA . VAL A 1 69 ? -8.318 -2.718 13.025 1.00 92.62 69 VAL A CA 1
ATOM 522 C C . VAL A 1 69 ? -8.351 -3.766 14.133 1.00 92.62 69 VAL A C 1
ATOM 524 O O . VAL A 1 69 ? -7.978 -4.916 13.908 1.00 92.62 69 VAL A O 1
ATOM 527 N N . ARG A 1 70 ? -8.887 -3.413 15.308 1.00 93.12 70 ARG A N 1
ATOM 528 C CA . ARG A 1 70 ? -9.000 -4.334 16.451 1.00 93.12 70 ARG A CA 1
ATOM 529 C C . ARG A 1 70 ? -9.853 -5.559 16.124 1.00 93.12 70 ARG A C 1
ATOM 531 O O . ARG A 1 70 ? -9.545 -6.657 16.578 1.00 93.12 70 ARG A O 1
ATOM 538 N N . ALA A 1 71 ? -10.941 -5.393 15.371 1.00 94.38 71 ALA A N 1
ATOM 539 C CA . ALA A 1 71 ? -11.766 -6.514 14.921 1.00 94.38 71 ALA A CA 1
ATOM 540 C C . ALA A 1 71 ? -10.989 -7.442 13.975 1.00 94.38 71 ALA A C 1
ATOM 542 O O . ALA A 1 71 ? -11.015 -8.657 14.166 1.00 94.38 71 ALA A O 1
ATOM 543 N N . LYS A 1 72 ? -10.245 -6.875 13.017 1.00 92.75 72 LYS A N 1
ATOM 544 C CA . LYS A 1 72 ? -9.448 -7.649 12.061 1.00 92.75 72 LYS A CA 1
ATOM 545 C C . LYS A 1 72 ? -8.301 -8.403 12.732 1.00 92.75 72 LYS A C 1
ATOM 547 O O . LYS A 1 72 ? -8.106 -9.573 12.433 1.00 92.75 72 LYS A O 1
ATOM 552 N N . LEU A 1 73 ? -7.590 -7.773 13.669 1.00 93.81 73 LEU A N 1
ATOM 553 C CA . LEU A 1 73 ? -6.535 -8.434 14.447 1.00 93.81 73 LEU A CA 1
ATOM 554 C C . LEU A 1 73 ? -7.085 -9.640 15.222 1.00 93.81 73 LEU A C 1
ATOM 556 O O . LEU A 1 73 ? -6.502 -10.717 15.163 1.00 93.81 73 LEU A O 1
ATOM 560 N N . ARG A 1 74 ? -8.265 -9.509 15.848 1.00 95.06 74 ARG A N 1
ATOM 561 C CA . ARG A 1 74 ? -8.928 -10.639 16.525 1.00 95.06 74 ARG A CA 1
ATOM 562 C C . ARG A 1 74 ? -9.356 -11.751 15.566 1.00 95.06 74 ARG A C 1
ATOM 564 O O . ARG A 1 74 ? -9.217 -12.913 15.924 1.00 95.06 74 ARG A O 1
ATOM 571 N N . GLU A 1 75 ? -9.865 -11.414 14.378 1.00 94.69 75 GLU A N 1
ATOM 572 C CA . GLU A 1 75 ? -10.211 -12.397 13.334 1.00 94.69 75 GLU A CA 1
ATOM 573 C C . GLU A 1 75 ? -8.982 -13.210 12.902 1.00 94.69 75 GLU A C 1
ATOM 575 O O . GLU A 1 75 ? -9.077 -14.416 12.696 1.00 94.69 75 GLU A O 1
ATOM 580 N N . LEU A 1 76 ? -7.825 -12.550 12.808 1.00 93.31 76 LEU A N 1
ATOM 581 C CA . LEU A 1 76 ? -6.548 -13.172 12.456 1.00 93.31 76 LEU A CA 1
ATOM 582 C C . LEU A 1 76 ? -5.889 -13.922 13.627 1.00 93.31 76 LEU A C 1
ATOM 584 O O . LEU A 1 76 ? -4.916 -14.636 13.410 1.00 93.31 76 LEU A O 1
ATOM 588 N N . GLY A 1 77 ? -6.406 -13.784 14.852 1.00 95.81 77 GLY A N 1
ATOM 589 C CA . GLY A 1 77 ? -5.797 -14.355 16.056 1.00 95.81 77 GLY A CA 1
ATOM 590 C C . GLY A 1 77 ? -4.537 -13.621 16.529 1.00 95.81 77 GLY A C 1
ATOM 591 O O . GLY A 1 77 ? -3.800 -14.153 17.355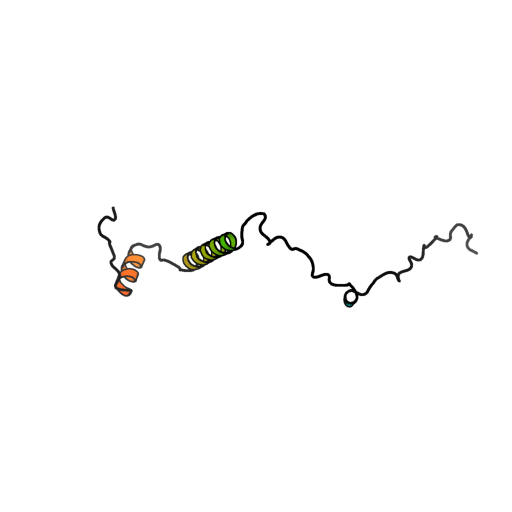 1.00 95.81 77 GLY A O 1
ATOM 592 N N . GLU A 1 78 ? -4.298 -12.409 16.029 1.00 94.81 78 GLU A N 1
ATOM 593 C CA . GLU A 1 78 ? -3.139 -11.586 16.373 1.00 94.81 78 GLU A CA 1
ATOM 594 C C . GLU A 1 78 ? -3.410 -10.733 17.627 1.00 94.81 78 GLU A C 1
ATOM 596 O O . GLU A 1 78 ? -4.554 -10.317 17.873 1.00 94.81 78 GLU A O 1
ATOM 601 N N . PRO A 1 79 ? -2.380 -10.436 18.443 1.00 95.25 79 PRO A N 1
ATOM 602 C CA . PRO A 1 79 ? -2.535 -9.569 19.601 1.00 95.25 79 PRO A CA 1
ATOM 603 C C . PRO A 1 79 ? -2.957 -8.160 19.170 1.00 95.25 79 PRO A C 1
ATOM 605 O O . PRO A 1 79 ? -2.378 -7.555 18.272 1.00 95.25 79 PRO A O 1
ATOM 608 N N . VAL A 1 80 ? -3.970 -7.621 19.853 1.00 93.44 80 VAL A N 1
ATOM 609 C CA . VAL A 1 80 ? -4.450 -6.247 19.624 1.00 93.44 80 VAL A CA 1
ATOM 610 C C . VAL A 1 80 ? -3.457 -5.211 20.148 1.00 93.44 80 VAL A C 1
ATOM 612 O O . VAL A 1 80 ? -3.429 -4.090 19.654 1.00 93.44 80 VAL A O 1
ATOM 615 N N . THR A 1 81 ? -2.683 -5.596 21.159 1.00 92.06 81 THR A N 1
ATOM 616 C CA . THR A 1 81 ? -1.753 -4.734 21.877 1.00 92.06 81 THR A CA 1
ATOM 617 C C . THR A 1 81 ? -0.488 -5.509 22.232 1.00 92.06 81 THR A C 1
ATOM 619 O O . THR A 1 81 ? -0.592 -6.614 22.778 1.00 92.06 81 THR A O 1
ATOM 622 N N . LEU A 1 82 ? 0.688 -4.955 21.942 1.00 92.00 82 LEU A N 1
ATOM 623 C CA . LEU A 1 82 ? 2.000 -5.504 22.283 1.00 92.00 82 LEU A CA 1
ATOM 624 C C . LEU A 1 82 ? 2.579 -4.850 23.546 1.00 92.00 82 LEU A C 1
ATOM 626 O O . LEU A 1 82 ? 2.272 -3.716 23.900 1.00 92.00 82 LEU A O 1
ATOM 630 N N . PHE A 1 83 ? 3.454 -5.567 24.252 1.00 93.44 83 PHE A N 1
ATOM 631 C CA . PHE A 1 83 ? 4.131 -5.002 25.419 1.00 93.44 83 PHE A CA 1
ATOM 632 C C . PHE A 1 83 ? 5.082 -3.869 25.004 1.00 93.44 83 PHE A C 1
ATOM 634 O O . PHE A 1 83 ? 5.936 -4.063 24.141 1.00 93.44 83 PHE A O 1
ATOM 641 N N . GLY A 1 84 ? 4.969 -2.714 25.663 1.00 91.56 84 GLY A N 1
ATOM 642 C CA . GLY A 1 84 ? 5.838 -1.561 25.412 1.00 91.56 84 GLY A CA 1
ATOM 643 C C . GLY A 1 84 ? 5.397 -0.666 24.254 1.00 91.56 84 GLY A C 1
ATOM 644 O O . GLY A 1 84 ? 6.148 0.234 23.888 1.00 91.56 84 GLY A O 1
ATOM 645 N N . GLU A 1 85 ? 4.204 -0.875 23.693 1.00 87.06 85 GLU A N 1
ATOM 646 C CA . GLU A 1 85 ? 3.561 0.144 22.865 1.00 87.06 85 GLU A CA 1
ATOM 647 C C . GLU A 1 85 ? 2.986 1.229 23.797 1.00 87.06 85 GLU A C 1
ATOM 649 O O . GLU A 1 85 ? 2.150 0.971 24.665 1.00 87.06 85 GLU A O 1
ATOM 654 N N . GLY A 1 86 ? 3.524 2.436 23.703 1.00 64.06 86 GLY A N 1
ATOM 655 C CA . GLY A 1 86 ? 3.118 3.607 24.470 1.00 64.06 86 GLY A CA 1
ATOM 656 C C . GLY A 1 86 ? 3.359 4.845 23.636 1.00 64.06 86 GLY A C 1
ATOM 657 O O . GLY A 1 86 ? 4.379 4.853 22.908 1.00 64.06 86 GLY A O 1
#

pLDDT: mean 77.87, std 13.48, range [54.91, 95.81]